Protein AF-A0A660LJ17-F1 (afdb_monomer)

Structure (mmCIF, N/CA/C/O backbone):
data_AF-A0A660LJ17-F1
#
_entry.id   AF-A0A660LJ17-F1
#
loop_
_atom_site.group_PDB
_atom_site.id
_atom_site.type_symbol
_atom_site.label_atom_id
_atom_site.label_alt_id
_atom_site.label_comp_id
_atom_site.label_asym_id
_atom_site.label_entity_id
_atom_site.label_seq_id
_atom_site.pdbx_PDB_ins_code
_atom_site.Cartn_x
_atom_site.Cartn_y
_atom_site.Cartn_z
_atom_site.occupancy
_atom_site.B_iso_or_equiv
_atom_site.auth_seq_id
_atom_site.auth_comp_id
_atom_site.auth_asym_id
_atom_site.auth_atom_id
_atom_site.pdbx_PDB_model_num
ATOM 1 N N . MET A 1 1 ? -1.126 -23.840 60.897 1.00 42.72 1 MET A N 1
ATOM 2 C CA . MET A 1 1 ? -2.313 -24.493 60.308 1.00 42.72 1 MET A CA 1
ATOM 3 C C . MET A 1 1 ? -3.510 -23.580 60.523 1.00 42.72 1 MET A C 1
ATOM 5 O O . MET A 1 1 ? -4.097 -23.614 61.592 1.00 42.72 1 MET A O 1
ATOM 9 N N . LEU A 1 2 ? -3.807 -22.721 59.547 1.00 39.50 2 LEU A N 1
ATOM 10 C CA . LEU A 1 2 ? -5.049 -21.949 59.448 1.00 39.50 2 LEU A CA 1
ATOM 11 C C . LEU A 1 2 ? -5.432 -21.974 57.968 1.00 39.50 2 LEU A C 1
ATOM 13 O O . LEU A 1 2 ? -4.685 -21.479 57.127 1.00 39.50 2 LEU A O 1
ATOM 17 N N . GLY A 1 3 ? -6.516 -22.684 57.675 1.00 40.16 3 GLY A N 1
ATOM 18 C CA . GLY A 1 3 ? -7.117 -22.783 56.354 1.00 40.16 3 GLY A CA 1
ATOM 19 C C . GLY A 1 3 ? -8.290 -21.818 56.181 1.00 40.16 3 GLY A C 1
ATOM 20 O O . GLY A 1 3 ? -8.633 -21.078 57.100 1.00 40.16 3 GLY A O 1
ATOM 21 N N . ALA A 1 4 ? -8.916 -21.956 55.008 1.00 45.03 4 ALA A N 1
ATOM 22 C CA . ALA A 1 4 ? -10.032 -21.198 54.433 1.00 45.03 4 ALA A CA 1
ATOM 23 C C . ALA A 1 4 ? -9.596 -19.838 53.848 1.00 45.03 4 ALA A C 1
ATOM 25 O O . ALA A 1 4 ? -9.177 -18.945 54.566 1.00 45.03 4 ALA A O 1
ATOM 26 N N . GLY A 1 5 ? -9.597 -19.615 52.533 1.00 47.31 5 GLY A N 1
ATOM 27 C CA . GLY A 1 5 ? -10.543 -20.110 51.533 1.00 47.31 5 GLY A CA 1
ATOM 28 C C . GLY A 1 5 ? -11.614 -19.050 51.298 1.00 47.31 5 GLY A C 1
ATOM 29 O O . GLY A 1 5 ? -12.773 -19.268 51.628 1.00 47.31 5 GLY A O 1
ATOM 30 N N . ALA A 1 6 ? -11.205 -17.898 50.762 1.00 49.19 6 ALA A N 1
ATOM 31 C CA . ALA A 1 6 ? -12.105 -16.874 50.251 1.00 49.19 6 ALA A CA 1
ATOM 32 C C . ALA A 1 6 ? -12.092 -16.950 48.720 1.00 49.19 6 ALA A C 1
ATOM 34 O O . ALA A 1 6 ? -11.223 -16.400 48.048 1.00 49.19 6 ALA A O 1
ATOM 35 N N . LEU A 1 7 ? -13.060 -17.692 48.183 1.00 59.28 7 LEU A N 1
ATOM 36 C CA . LEU A 1 7 ? -13.627 -17.397 46.873 1.00 59.28 7 LEU A CA 1
ATOM 37 C C . LEU A 1 7 ? -14.154 -15.958 46.921 1.00 59.28 7 LEU A C 1
ATOM 39 O O . LEU A 1 7 ? -14.835 -15.631 47.891 1.00 59.2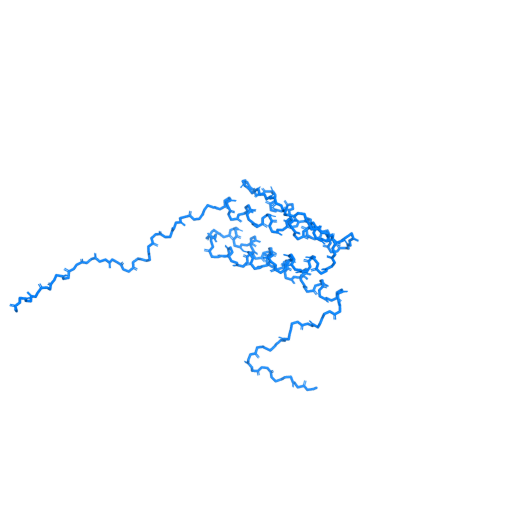8 7 LEU A O 1
ATOM 43 N N . LEU A 1 8 ? -13.841 -15.137 45.912 1.00 46.94 8 LEU A N 1
ATOM 44 C CA . LEU A 1 8 ? -14.776 -14.256 45.193 1.00 46.94 8 LEU A CA 1
ATOM 45 C C . LEU A 1 8 ? -14.023 -13.326 44.212 1.00 46.94 8 LEU A C 1
ATOM 47 O O . LEU A 1 8 ? -13.214 -12.501 44.617 1.00 46.94 8 LEU A O 1
ATOM 51 N N . LEU A 1 9 ? -14.418 -13.436 42.936 1.00 51.31 9 LEU A N 1
ATOM 52 C CA . LEU A 1 9 ? -14.504 -12.359 41.935 1.00 51.31 9 LEU A CA 1
ATOM 53 C C . LEU A 1 9 ? -13.203 -11.770 41.365 1.00 51.31 9 LEU A C 1
ATOM 55 O O . LEU A 1 9 ? -12.813 -10.661 41.709 1.00 51.31 9 LEU A O 1
ATOM 59 N N . VAL A 1 10 ? -12.654 -12.414 40.332 1.00 49.22 10 VAL A N 1
ATOM 60 C CA . VAL A 1 10 ? -12.073 -11.674 39.200 1.00 49.22 10 VAL A CA 1
ATOM 61 C C . VAL A 1 10 ? -12.575 -12.352 37.933 1.00 49.22 10 VAL A C 1
ATOM 63 O O . VAL A 1 10 ? -12.297 -13.528 37.697 1.00 49.22 10 VAL A O 1
ATOM 66 N N . GLY A 1 11 ? -13.420 -11.653 37.178 1.00 44.16 11 GLY A N 1
ATOM 67 C CA . GLY A 1 11 ? -13.935 -12.155 35.913 1.00 44.16 11 GLY A CA 1
ATOM 68 C C . GLY A 1 11 ? -12.791 -12.515 34.969 1.00 44.16 11 GLY A C 1
ATOM 69 O O . GLY A 1 11 ? -11.792 -11.808 34.897 1.00 44.16 11 GLY A O 1
ATOM 70 N N . CYS A 1 12 ? -12.969 -13.593 34.205 1.00 55.03 12 CYS A N 1
ATOM 71 C CA . CYS A 1 12 ? -12.241 -13.825 32.955 1.00 55.03 12 CYS A CA 1
ATOM 72 C C . CYS A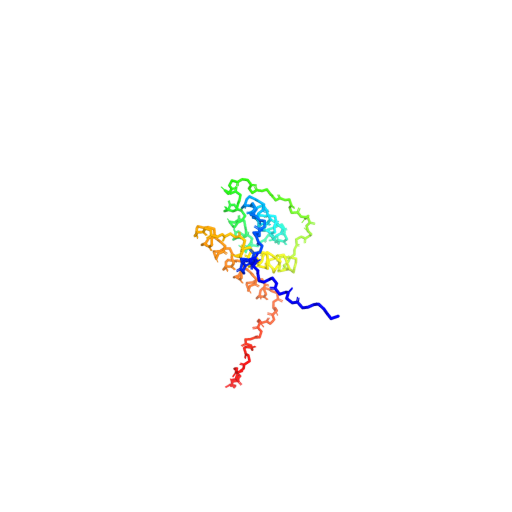 1 12 ? -12.710 -12.827 31.880 1.00 55.03 12 CYS A C 1
ATOM 74 O O . CYS A 1 12 ? -13.153 -13.226 30.808 1.00 55.03 12 CYS A O 1
ATOM 76 N N . GLY A 1 13 ? -12.692 -11.533 32.193 1.00 52.66 13 GLY A N 1
ATOM 77 C CA . GLY A 1 13 ? -12.660 -10.505 31.168 1.00 52.66 13 GLY A CA 1
ATOM 78 C C . GLY A 1 13 ? -11.189 -10.312 30.825 1.00 52.66 13 GLY A C 1
ATOM 79 O O . GLY A 1 13 ? -10.413 -10.101 31.763 1.00 52.66 13 GLY A O 1
ATOM 80 N N . PRO A 1 14 ? -10.761 -10.434 29.554 1.00 54.94 14 PRO A N 1
ATOM 81 C CA . PRO A 1 14 ? -9.453 -9.907 29.191 1.00 54.94 14 PRO A CA 1
ATOM 82 C C . PRO A 1 14 ? -9.375 -8.460 29.705 1.00 54.94 14 PRO A C 1
ATOM 84 O O . PRO A 1 14 ? -10.414 -7.793 29.757 1.00 54.94 14 PRO A O 1
ATOM 87 N N . PRO A 1 15 ? -8.198 -8.002 30.173 1.00 50.62 15 PRO A N 1
ATOM 88 C CA . PRO A 1 15 ? -8.047 -6.606 30.566 1.00 50.62 15 PRO A CA 1
ATOM 89 C C . PRO A 1 15 ? -8.597 -5.746 29.432 1.00 50.62 15 PRO A C 1
ATOM 91 O O . PRO A 1 15 ? -8.356 -6.096 28.277 1.00 50.62 15 PRO A O 1
ATOM 94 N N . ASP A 1 16 ? -9.359 -4.698 29.763 1.00 51.62 16 ASP A N 1
ATOM 95 C CA . ASP A 1 16 ? -9.794 -3.698 28.789 1.00 51.62 16 ASP A CA 1
ATOM 96 C C . ASP A 1 16 ? -8.549 -3.286 27.996 1.00 51.62 16 ASP A C 1
ATOM 98 O O . ASP A 1 16 ? -7.661 -2.602 28.517 1.00 51.62 16 ASP A O 1
ATOM 102 N N . GLU A 1 17 ? -8.414 -3.829 26.783 1.00 55.53 17 GLU A N 1
ATOM 103 C CA . GLU A 1 17 ? -7.312 -3.492 25.901 1.00 55.53 17 GLU A CA 1
ATOM 104 C C . GLU A 1 17 ? -7.435 -1.993 25.638 1.00 55.53 17 GLU A C 1
ATOM 106 O O . GLU A 1 17 ? -8.553 -1.499 25.452 1.00 55.53 17 GLU A O 1
ATOM 111 N N . PRO A 1 18 ? -6.323 -1.240 25.695 1.00 54.31 18 PRO A N 1
ATOM 112 C CA . PRO A 1 18 ? -6.380 0.185 25.434 1.00 54.31 18 PRO A CA 1
ATOM 113 C C . PRO A 1 18 ? -7.040 0.392 24.073 1.00 54.31 18 PRO A C 1
ATOM 115 O O . PRO A 1 18 ? -6.590 -0.171 23.076 1.00 54.31 18 PRO A O 1
ATOM 118 N N . GLU A 1 19 ? -8.128 1.161 24.057 1.00 66.19 19 GLU A N 1
ATOM 119 C CA . GLU A 1 19 ? -8.858 1.492 22.839 1.00 66.19 19 GLU A CA 1
ATOM 120 C C . GLU A 1 19 ? -7.873 2.142 21.860 1.00 66.19 19 GLU A C 1
ATOM 122 O O . GLU A 1 19 ? -7.344 3.228 22.111 1.00 66.19 19 GLU A O 1
ATOM 127 N N . VAL A 1 20 ? -7.541 1.420 20.787 1.00 78.12 20 VAL A N 1
ATOM 128 C CA . VAL A 1 20 ? -6.593 1.894 19.781 1.00 78.12 20 VAL A CA 1
ATOM 129 C C . VAL A 1 20 ? -7.283 2.986 18.972 1.00 78.12 20 VAL A C 1
ATOM 131 O O . VAL A 1 20 ? -8.336 2.767 18.375 1.00 78.12 20 VAL A O 1
ATOM 134 N N . ASP A 1 21 ? -6.687 4.176 18.947 1.00 86.56 21 ASP A N 1
ATOM 135 C CA . ASP A 1 21 ? -7.198 5.293 18.159 1.00 86.56 21 ASP A CA 1
ATOM 136 C C . ASP A 1 21 ? -7.083 4.993 16.657 1.00 86.56 21 ASP A C 1
ATOM 138 O O . ASP A 1 21 ? -5.986 4.840 16.111 1.00 86.56 21 ASP A O 1
ATOM 142 N N . ALA A 1 22 ? -8.226 4.961 15.970 1.00 87.94 22 ALA A N 1
ATOM 143 C CA . ALA A 1 22 ? -8.293 4.678 14.543 1.00 87.94 22 ALA A CA 1
ATOM 144 C C . ALA A 1 22 ? -7.457 5.656 13.701 1.00 87.94 22 ALA A C 1
ATOM 146 O O . ALA A 1 22 ? -6.874 5.246 12.697 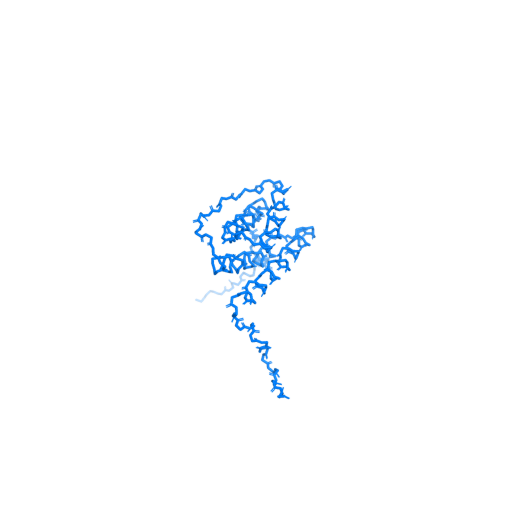1.00 87.94 22 ALA A O 1
ATOM 147 N N . ALA A 1 23 ? -7.350 6.928 14.105 1.00 88.25 23 ALA A N 1
ATOM 148 C CA . ALA A 1 23 ? -6.525 7.898 13.386 1.00 88.25 23 ALA A CA 1
ATOM 149 C C . ALA A 1 23 ? -5.035 7.525 13.445 1.00 88.25 23 ALA A C 1
ATOM 151 O O . ALA A 1 23 ? -4.323 7.663 12.449 1.00 88.25 23 ALA A O 1
ATOM 152 N N . THR A 1 24 ? -4.582 6.977 14.574 1.00 90.62 24 THR A N 1
ATOM 153 C CA . THR A 1 24 ? -3.221 6.456 14.737 1.00 90.62 24 THR A CA 1
ATOM 154 C C . THR A 1 24 ? -2.973 5.247 13.829 1.00 90.62 24 THR A C 1
ATOM 156 O O . THR A 1 24 ? -1.963 5.217 13.121 1.00 90.62 24 THR A O 1
ATOM 159 N N . VAL A 1 25 ? -3.910 4.291 13.768 1.00 93.06 25 VAL A N 1
ATOM 160 C CA . VAL A 1 25 ? -3.790 3.116 12.881 1.00 93.06 25 VAL A CA 1
ATOM 161 C C . VAL A 1 25 ? -3.707 3.547 11.420 1.00 93.06 25 VAL A C 1
ATOM 163 O O . VAL A 1 25 ? -2.807 3.118 10.694 1.00 93.06 25 VAL A O 1
ATOM 166 N N . TRP A 1 26 ? -4.610 4.430 10.983 1.00 94.25 26 TRP A N 1
ATOM 167 C CA . TRP A 1 26 ? -4.637 4.922 9.606 1.00 94.25 26 TRP A CA 1
ATOM 168 C C . TRP A 1 26 ? -3.439 5.801 9.255 1.00 94.25 26 TRP A C 1
ATOM 170 O O . TRP A 1 26 ? -2.948 5.717 8.129 1.00 94.25 26 TRP A O 1
ATOM 180 N N . GLY A 1 27 ? -2.925 6.586 10.204 1.00 93.12 27 GLY A N 1
ATOM 181 C CA . GLY A 1 27 ? -1.673 7.323 10.044 1.00 93.12 27 GLY A CA 1
ATOM 182 C C . GLY A 1 27 ? -0.495 6.393 9.757 1.00 93.12 27 GLY A C 1
ATOM 183 O O . GLY A 1 27 ? 0.265 6.630 8.816 1.00 93.12 27 GLY A O 1
ATOM 184 N N . GLU A 1 28 ? -0.390 5.276 10.481 1.00 94.25 28 GLU A N 1
ATOM 185 C CA . GLU A 1 28 ? 0.642 4.271 10.215 1.00 94.25 28 GLU A CA 1
ATOM 186 C C . GLU A 1 28 ? 0.448 3.592 8.852 1.00 94.25 28 GLU A C 1
ATOM 188 O O . GLU A 1 28 ? 1.412 3.466 8.092 1.00 94.25 28 GLU A O 1
ATOM 193 N N . GLN A 1 29 ? -0.790 3.226 8.489 1.00 95.88 29 GLN A N 1
ATOM 194 C CA . GLN A 1 29 ? -1.076 2.635 7.175 1.00 95.88 29 GLN A CA 1
ATOM 195 C C . GLN A 1 29 ? -0.720 3.594 6.029 1.00 95.88 29 GLN A C 1
ATOM 197 O O . GLN A 1 29 ? -0.164 3.169 5.010 1.00 95.88 29 GLN A O 1
ATOM 202 N N . LEU A 1 30 ? -0.996 4.890 6.197 1.00 95.69 30 LEU A N 1
ATOM 203 C CA . LEU A 1 30 ? -0.603 5.929 5.250 1.00 95.69 30 LEU A CA 1
ATOM 204 C C . LEU A 1 30 ? 0.922 6.038 5.159 1.00 95.69 30 LEU A C 1
ATOM 206 O O . LEU A 1 30 ? 1.471 6.000 4.059 1.00 95.69 30 LEU A O 1
ATOM 210 N N . ARG A 1 31 ? 1.615 6.091 6.301 1.00 95.31 31 ARG A N 1
ATOM 211 C CA . ARG A 1 31 ? 3.077 6.208 6.368 1.00 95.31 31 ARG A CA 1
ATOM 212 C C . ARG A 1 31 ? 3.789 5.071 5.633 1.00 95.31 31 ARG A C 1
ATOM 214 O O . ARG A 1 31 ? 4.717 5.325 4.864 1.00 95.31 31 ARG A O 1
ATOM 221 N N . VAL A 1 32 ? 3.378 3.818 5.851 1.00 95.94 32 VAL A N 1
ATOM 222 C CA . VAL A 1 32 ? 3.995 2.660 5.173 1.00 95.94 32 VAL A CA 1
ATOM 223 C C . VAL A 1 32 ? 3.667 2.621 3.679 1.00 95.94 32 VAL A C 1
ATOM 225 O O . VAL A 1 32 ? 4.528 2.251 2.883 1.00 95.94 32 VAL A O 1
ATOM 228 N N . SER A 1 33 ? 2.471 3.068 3.285 1.00 96.25 33 SER A N 1
ATOM 229 C CA . SER A 1 33 ? 2.059 3.130 1.875 1.00 96.25 33 SER A CA 1
ATOM 230 C C . SER A 1 33 ? 2.788 4.237 1.112 1.00 96.25 33 SER A C 1
ATOM 232 O O . SER A 1 33 ? 3.201 4.035 -0.028 1.00 96.25 33 SER A O 1
ATOM 234 N N . GLN A 1 34 ? 3.017 5.388 1.746 1.00 95.81 34 GLN A N 1
ATOM 235 C CA . GLN A 1 34 ? 3.846 6.461 1.194 1.00 95.81 34 GLN A CA 1
ATOM 236 C C . GLN A 1 34 ? 5.300 6.009 1.031 1.00 95.81 34 GLN A C 1
ATOM 238 O O . GLN A 1 34 ? 5.898 6.255 -0.011 1.00 95.81 34 GLN A O 1
ATOM 243 N N . ALA A 1 35 ? 5.848 5.270 2.003 1.00 95.38 35 ALA A N 1
ATOM 244 C CA . ALA A 1 35 ? 7.194 4.708 1.887 1.00 95.38 35 ALA A CA 1
ATOM 245 C C . ALA A 1 35 ? 7.303 3.708 0.726 1.00 95.38 35 ALA A C 1
ATOM 247 O O . ALA A 1 35 ? 8.309 3.696 0.015 1.00 95.38 35 ALA A O 1
ATOM 248 N N . ALA A 1 36 ? 6.259 2.903 0.496 1.00 95.81 36 ALA A N 1
ATOM 249 C CA . ALA A 1 36 ? 6.178 2.050 -0.684 1.00 95.81 36 ALA A CA 1
ATOM 250 C C . ALA A 1 36 ? 6.156 2.877 -1.973 1.00 95.81 36 ALA A C 1
ATOM 252 O O . ALA A 1 36 ? 6.986 2.644 -2.849 1.00 95.81 36 ALA A O 1
ATOM 253 N N . LEU A 1 37 ? 5.286 3.889 -2.063 1.00 96.06 37 LEU A N 1
ATOM 254 C CA . LEU A 1 37 ? 5.196 4.784 -3.219 1.00 96.06 37 LEU A CA 1
ATOM 255 C C . LEU A 1 37 ? 6.529 5.483 -3.529 1.00 96.06 37 LEU A C 1
ATOM 257 O O . LEU A 1 37 ? 6.934 5.545 -4.689 1.00 96.06 37 LEU A O 1
ATOM 261 N N . GLU A 1 38 ? 7.229 6.007 -2.527 1.00 95.12 38 GLU A N 1
ATOM 262 C CA . GLU A 1 38 ? 8.524 6.674 -2.711 1.00 95.12 38 GLU A CA 1
ATOM 263 C C . GLU A 1 38 ? 9.606 5.728 -3.241 1.00 95.12 38 GLU A C 1
ATOM 265 O O . GLU A 1 38 ? 10.428 6.140 -4.058 1.00 95.12 38 GLU A O 1
ATOM 270 N N . ALA A 1 39 ? 9.568 4.454 -2.851 1.00 96.00 39 ALA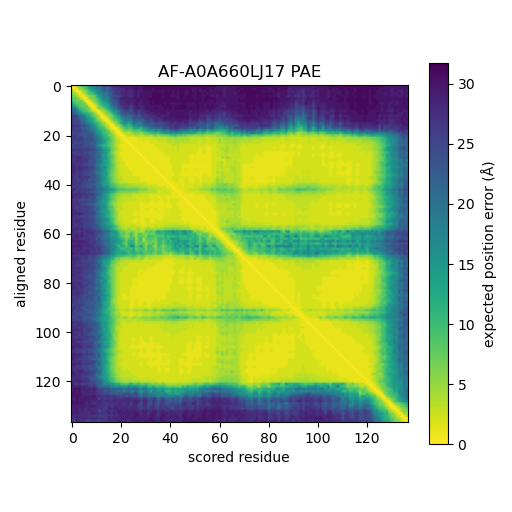 A N 1
ATOM 271 C CA . ALA A 1 39 ? 10.543 3.461 -3.280 1.00 96.00 39 ALA A CA 1
ATOM 272 C C . ALA A 1 39 ? 10.376 3.010 -4.747 1.00 96.00 39 ALA A C 1
ATOM 274 O O . ALA A 1 39 ? 11.326 2.482 -5.326 1.00 96.00 39 ALA A O 1
ATOM 275 N N . TYR A 1 40 ? 9.212 3.232 -5.376 1.00 96.31 40 TYR A N 1
ATOM 276 C CA . TYR A 1 40 ? 8.998 2.865 -6.781 1.00 96.31 40 TYR A CA 1
ATOM 277 C C . TYR A 1 40 ? 9.839 3.708 -7.749 1.00 96.31 40 TYR A C 1
ATOM 279 O O . TYR A 1 40 ? 9.719 4.939 -7.745 1.00 96.31 40 TYR A O 1
ATOM 287 N N . PRO A 1 41 ? 10.575 3.091 -8.693 1.00 94.06 41 PRO A N 1
ATOM 288 C CA . PRO A 1 41 ? 11.056 3.818 -9.861 1.00 94.06 41 PRO A CA 1
ATOM 289 C C . PRO A 1 41 ? 9.869 4.263 -10.746 1.00 94.06 41 PRO A C 1
ATOM 291 O O . PRO A 1 41 ? 8.750 3.766 -10.582 1.00 94.06 41 PRO A O 1
ATOM 294 N N . PRO A 1 42 ? 10.072 5.189 -11.702 1.00 92.56 42 PRO A N 1
ATOM 295 C CA . PRO A 1 42 ? 9.039 5.564 -12.668 1.00 92.56 42 PRO A CA 1
ATOM 296 C C . PRO A 1 42 ? 8.639 4.372 -13.558 1.00 92.56 42 PRO A C 1
ATOM 298 O O . PRO A 1 42 ? 9.276 4.097 -14.572 1.00 92.56 42 PRO A O 1
ATOM 301 N N . ASN A 1 43 ? 7.594 3.642 -13.166 1.00 91.50 43 ASN A N 1
ATOM 302 C CA . ASN A 1 43 ? 7.091 2.460 -13.865 1.00 91.50 43 ASN A CA 1
ATOM 303 C C . ASN A 1 43 ? 5.552 2.392 -13.829 1.00 91.50 43 ASN A C 1
ATOM 305 O O . ASN A 1 43 ? 4.891 3.210 -13.185 1.00 91.50 43 ASN A O 1
ATOM 309 N N . ALA A 1 44 ? 4.973 1.411 -14.528 1.00 91.00 44 ALA A N 1
ATOM 310 C CA . ALA A 1 44 ? 3.519 1.246 -14.610 1.00 91.00 44 ALA A CA 1
ATOM 311 C C . ALA A 1 44 ? 2.872 0.919 -13.245 1.00 91.00 44 ALA A C 1
ATOM 313 O O . ALA A 1 44 ? 1.773 1.397 -12.946 1.00 91.00 44 ALA A O 1
ATOM 314 N N . LEU A 1 45 ? 3.580 0.167 -12.393 1.00 92.25 45 LEU A N 1
ATOM 315 C CA . LEU A 1 45 ? 3.102 -0.293 -11.083 1.00 92.25 45 LEU A CA 1
ATOM 316 C C . LEU A 1 45 ? 2.936 0.855 -10.074 1.00 92.25 45 LEU A C 1
ATOM 318 O O . LEU A 1 45 ? 2.057 0.807 -9.212 1.00 92.25 45 LEU A O 1
ATOM 322 N N . ARG A 1 46 ? 3.720 1.931 -10.224 1.00 95.56 46 ARG A N 1
ATOM 323 C CA . ARG A 1 46 ? 3.686 3.112 -9.351 1.00 95.56 46 ARG A CA 1
ATOM 324 C C . ARG A 1 46 ? 2.299 3.763 -9.268 1.00 95.56 46 ARG A C 1
ATOM 326 O O . ARG A 1 46 ? 1.938 4.291 -8.221 1.00 95.56 46 ARG A O 1
ATOM 333 N N . SER A 1 47 ? 1.509 3.718 -10.342 1.00 95.44 47 SER A N 1
ATOM 334 C CA . SER A 1 47 ? 0.175 4.346 -10.383 1.00 95.44 47 SER A CA 1
ATOM 335 C C . SER A 1 47 ? -0.833 3.692 -9.425 1.00 95.44 47 SER A C 1
ATOM 337 O O . SER A 1 47 ? -1.651 4.378 -8.808 1.00 95.44 47 SER A O 1
ATOM 339 N N . ALA A 1 48 ? -0.738 2.373 -9.238 1.00 94.19 48 ALA A N 1
ATOM 340 C CA . ALA A 1 48 ? -1.564 1.645 -8.282 1.00 94.19 48 ALA A CA 1
ATOM 341 C C . ALA A 1 48 ? -1.172 1.984 -6.833 1.00 94.19 48 ALA A C 1
ATOM 343 O O . ALA A 1 48 ? -2.051 2.169 -5.991 1.00 94.19 48 ALA A O 1
ATOM 344 N N . ALA A 1 49 ? 0.130 2.124 -6.550 1.00 95.44 49 ALA A N 1
ATOM 345 C CA . ALA A 1 49 ? 0.620 2.570 -5.243 1.00 95.44 49 ALA A CA 1
ATOM 346 C C . ALA A 1 49 ? 0.149 3.995 -4.907 1.00 95.44 49 ALA A C 1
ATOM 348 O O . ALA A 1 49 ? -0.353 4.234 -3.811 1.00 95.44 49 ALA A O 1
ATOM 349 N N . ASP A 1 50 ? 0.216 4.915 -5.873 1.00 96.12 50 ASP A N 1
ATOM 350 C CA . ASP A 1 50 ? -0.297 6.285 -5.732 1.00 96.12 50 ASP A CA 1
ATOM 351 C C . ASP A 1 50 ? -1.806 6.309 -5.436 1.00 96.12 50 ASP A C 1
ATOM 353 O O . ASP A 1 50 ? -2.268 7.038 -4.560 1.00 96.12 50 ASP A O 1
ATOM 357 N N . SER A 1 51 ? -2.576 5.446 -6.104 1.00 95.69 51 SER A N 1
ATOM 358 C CA . SER A 1 51 ? -4.019 5.325 -5.867 1.00 95.69 51 SER A CA 1
ATOM 359 C C . SER A 1 51 ? -4.340 4.855 -4.441 1.00 95.69 51 SER A C 1
ATOM 361 O O . SER A 1 51 ? -5.248 5.400 -3.814 1.00 95.69 51 SER A O 1
ATOM 363 N N . ARG A 1 52 ? -3.574 3.894 -3.899 1.00 95.31 52 ARG A N 1
ATOM 364 C CA . ARG A 1 52 ? -3.718 3.436 -2.503 1.00 95.31 52 ARG A CA 1
ATOM 365 C C . ARG A 1 52 ? -3.387 4.543 -1.502 1.00 95.31 52 ARG A C 1
ATOM 367 O O . ARG A 1 52 ? -4.130 4.735 -0.543 1.00 95.31 52 ARG A O 1
ATOM 374 N N . VAL A 1 53 ? -2.314 5.300 -1.741 1.00 95.25 53 VAL A N 1
ATOM 375 C CA . VAL A 1 53 ? -1.939 6.442 -0.890 1.00 95.25 53 VAL A CA 1
ATOM 376 C C . VAL A 1 53 ? -3.049 7.492 -0.876 1.00 95.25 53 VAL A C 1
ATOM 378 O O . VAL A 1 53 ? -3.499 7.865 0.200 1.00 95.25 53 VAL A O 1
ATOM 381 N N . LYS A 1 54 ? -3.580 7.888 -2.037 1.00 94.56 54 LYS A N 1
ATOM 382 C CA . LYS A 1 54 ? -4.693 8.851 -2.121 1.00 94.56 54 LYS A CA 1
ATOM 383 C C . LYS A 1 54 ? -5.955 8.375 -1.407 1.00 94.56 54 LYS A C 1
ATOM 385 O O . LYS A 1 54 ? -6.662 9.173 -0.793 1.00 94.56 54 LYS A O 1
ATOM 390 N N . GLN A 1 55 ? -6.248 7.076 -1.476 1.00 93.31 55 GLN A N 1
ATOM 391 C CA . GLN A 1 55 ? -7.360 6.489 -0.735 1.00 93.31 55 GLN A CA 1
ATOM 392 C C . GLN A 1 55 ? -7.158 6.645 0.781 1.00 93.31 55 GLN A C 1
ATOM 394 O O . GLN A 1 55 ? -8.096 7.021 1.479 1.00 93.31 55 GLN A O 1
ATOM 399 N N . LEU A 1 56 ? -5.939 6.425 1.281 1.00 92.81 56 LEU A N 1
ATOM 400 C CA . LEU A 1 56 ? -5.589 6.597 2.695 1.00 92.81 56 LEU A CA 1
ATOM 401 C C . LEU A 1 56 ? -5.549 8.070 3.133 1.00 92.81 56 LEU A C 1
ATOM 403 O O . LEU A 1 56 ? -6.029 8.384 4.216 1.00 92.81 56 LEU A O 1
ATOM 407 N N . GLU A 1 57 ? -5.054 8.984 2.296 1.00 90.88 57 GLU A N 1
ATOM 408 C CA . GLU A 1 57 ? -5.055 10.435 2.561 1.00 90.88 57 GLU A CA 1
ATOM 409 C C . GLU A 1 57 ? -6.471 11.007 2.709 1.00 90.88 57 GLU A C 1
ATOM 411 O O . GLU A 1 57 ? -6.670 12.019 3.378 1.00 90.88 57 GLU A O 1
ATOM 416 N N . SER A 1 58 ? -7.471 10.355 2.107 1.00 88.69 58 SER A N 1
ATOM 417 C CA . SER A 1 58 ? -8.874 10.753 2.257 1.00 88.69 58 SER A CA 1
ATOM 418 C C . SER A 1 58 ? -9.464 10.434 3.639 1.00 88.69 58 SER A C 1
ATOM 420 O O . SER A 1 58 ? -10.541 10.934 3.973 1.00 88.69 58 SER A O 1
ATOM 422 N N . LEU A 1 59 ? -8.775 9.629 4.457 1.00 85.75 59 LEU A N 1
ATOM 423 C CA . LEU A 1 59 ? -9.209 9.288 5.808 1.00 85.75 59 LEU A CA 1
ATOM 424 C C . LEU A 1 59 ? -8.855 10.411 6.789 1.00 85.75 59 LEU A C 1
ATOM 426 O O . LEU A 1 59 ? -7.702 10.827 6.911 1.00 85.75 59 LEU A O 1
ATOM 430 N N . ALA A 1 60 ? -9.855 10.895 7.528 1.00 67.38 60 ALA A N 1
ATOM 431 C CA . ALA A 1 60 ? -9.671 11.977 8.489 1.00 67.38 60 ALA A CA 1
ATOM 432 C C . ALA A 1 60 ? -8.634 11.609 9.567 1.00 67.38 60 ALA A C 1
ATOM 434 O O . ALA A 1 60 ? -8.742 10.572 10.216 1.00 67.38 60 ALA A O 1
ATOM 435 N N . GLY A 1 61 ? -7.647 12.486 9.775 1.00 67.31 61 GLY A N 1
ATOM 436 C CA . GLY A 1 61 ? -6.611 12.321 10.801 1.00 67.31 61 GLY A CA 1
ATOM 437 C C . GLY A 1 61 ? -5.419 11.449 10.394 1.00 67.31 61 GLY A C 1
ATOM 438 O O . GLY A 1 61 ? -4.431 11.426 11.126 1.00 67.31 61 GLY A O 1
ATOM 439 N N . ALA A 1 62 ? -5.452 10.796 9.227 1.00 67.12 62 ALA A N 1
ATOM 440 C CA . ALA A 1 62 ? -4.300 10.057 8.728 1.00 67.12 62 ALA A CA 1
ATOM 441 C C . ALA A 1 62 ? -3.173 11.036 8.364 1.00 67.12 62 ALA A C 1
ATOM 443 O O . ALA A 1 62 ? -3.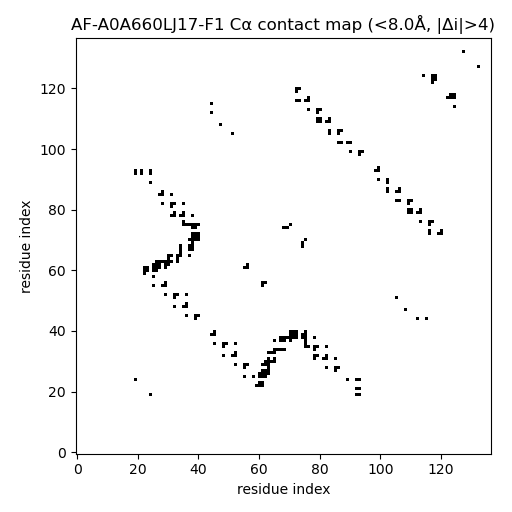305 11.873 7.471 1.00 67.12 62 ALA A O 1
ATOM 444 N N . THR A 1 63 ? -2.047 10.933 9.066 1.00 71.25 63 THR A N 1
ATOM 445 C CA . THR A 1 63 ? -0.815 11.646 8.724 1.00 71.25 63 THR A CA 1
ATOM 446 C C . THR A 1 63 ? 0.326 10.647 8.694 1.00 71.25 63 THR A C 1
ATOM 448 O O . THR A 1 63 ? 0.470 9.821 9.592 1.00 71.25 63 THR A O 1
ATOM 451 N N . GLY A 1 64 ? 1.113 10.700 7.628 1.00 64.56 64 GLY A N 1
ATOM 452 C CA . GLY A 1 64 ? 2.269 9.846 7.436 1.00 64.56 64 GLY A CA 1
ATOM 453 C C . GLY A 1 64 ? 3.438 10.684 6.949 1.00 64.56 64 GLY A C 1
ATOM 454 O O . GLY A 1 64 ? 3.270 11.587 6.131 1.00 64.56 64 GLY A O 1
ATOM 455 N N . THR A 1 65 ? 4.621 10.386 7.477 1.00 70.19 65 THR A N 1
ATOM 456 C CA . THR A 1 65 ? 5.889 10.865 6.927 1.00 70.19 65 THR A CA 1
ATOM 457 C C . THR A 1 65 ? 6.732 9.646 6.608 1.00 70.19 65 THR A C 1
ATOM 459 O O . THR A 1 65 ? 7.216 8.950 7.508 1.00 70.19 65 THR A O 1
ATOM 462 N N . ALA A 1 66 ? 6.873 9.353 5.322 1.00 71.69 66 ALA A N 1
ATOM 463 C CA . ALA A 1 66 ? 7.732 8.279 4.872 1.00 71.69 66 ALA A CA 1
ATOM 464 C C . ALA A 1 66 ? 9.217 8.673 4.988 1.00 71.69 66 ALA A C 1
ATOM 466 O O . ALA A 1 66 ? 9.581 9.830 4.768 1.00 71.69 66 ALA A O 1
ATOM 467 N N . PRO A 1 67 ? 10.099 7.731 5.357 1.00 68.06 67 PRO A N 1
ATOM 468 C CA . PRO A 1 67 ? 11.529 7.919 5.190 1.00 68.06 67 PRO A CA 1
ATOM 469 C C . PRO A 1 67 ? 11.893 7.866 3.702 1.00 68.06 67 PRO A C 1
ATOM 471 O O . PRO A 1 67 ? 11.475 6.952 2.994 1.00 68.06 67 PRO A O 1
ATOM 474 N N . THR A 1 68 ? 12.738 8.795 3.257 1.00 71.62 68 THR A N 1
ATOM 475 C CA . THR A 1 68 ? 13.188 8.854 1.864 1.00 71.62 68 THR A CA 1
ATOM 476 C C . THR A 1 68 ? 14.097 7.667 1.548 1.00 71.62 68 THR A C 1
ATOM 478 O O . THR A 1 68 ? 15.128 7.473 2.197 1.00 71.62 68 THR A O 1
ATOM 481 N N . ALA A 1 69 ? 13.739 6.883 0.535 1.00 73.31 69 ALA A N 1
ATOM 482 C CA . ALA A 1 69 ? 14.565 5.804 0.002 1.00 73.31 69 ALA A CA 1
ATOM 483 C C . ALA A 1 69 ? 15.034 6.138 -1.420 1.00 73.31 69 ALA A C 1
ATOM 485 O O . ALA A 1 69 ? 14.347 6.838 -2.162 1.00 73.31 69 ALA A O 1
ATOM 486 N N . THR A 1 70 ? 16.195 5.617 -1.823 1.00 88.00 70 THR A N 1
ATOM 487 C CA . THR A 1 70 ? 16.593 5.635 -3.237 1.00 88.00 70 THR A CA 1
ATOM 488 C C . THR A 1 70 ? 15.639 4.729 -4.023 1.00 88.00 70 THR A C 1
ATOM 490 O O . THR A 1 70 ? 15.550 3.547 -3.680 1.00 88.00 70 THR A O 1
ATOM 493 N N . PRO A 1 71 ? 14.941 5.226 -5.061 1.00 93.25 71 PRO A N 1
ATOM 494 C CA . PRO A 1 71 ? 13.971 4.412 -5.788 1.00 93.25 71 PRO A CA 1
ATOM 495 C C . PRO A 1 71 ? 14.627 3.244 -6.538 1.00 93.25 71 PRO A C 1
ATOM 497 O O . PRO A 1 71 ? 15.564 3.447 -7.311 1.00 93.25 71 PRO A O 1
ATOM 500 N N . SER A 1 72 ? 14.120 2.027 -6.333 1.00 95.31 72 SER A N 1
ATOM 501 C CA . SER A 1 72 ? 14.520 0.806 -7.049 1.00 95.31 72 SER A CA 1
ATOM 502 C C . SER A 1 72 ? 13.413 -0.251 -6.955 1.00 95.31 72 SER A C 1
ATOM 504 O O . SER A 1 72 ? 12.549 -0.171 -6.079 1.00 95.31 72 SER A O 1
ATOM 506 N N . LEU A 1 73 ? 13.412 -1.250 -7.843 1.00 95.44 73 LEU A N 1
ATOM 507 C CA . LEU A 1 73 ? 12.418 -2.332 -7.787 1.00 95.44 73 LEU A CA 1
ATOM 508 C C . LEU A 1 73 ? 12.540 -3.146 -6.487 1.00 95.44 73 LEU A C 1
ATOM 510 O O . LEU A 1 73 ? 11.533 -3.481 -5.869 1.00 95.44 73 LEU A O 1
ATOM 514 N N . GLU A 1 74 ? 13.761 -3.399 -6.018 1.00 95.38 74 GLU A N 1
ATOM 515 C CA . GLU A 1 74 ? 14.034 -4.098 -4.759 1.00 95.38 74 GLU A CA 1
ATOM 516 C C . GLU A 1 74 ? 13.612 -3.267 -3.543 1.00 95.38 74 GLU A C 1
ATOM 518 O O . GLU A 1 74 ? 13.080 -3.805 -2.568 1.00 95.38 74 GLU A O 1
ATOM 523 N N . ALA A 1 75 ? 13.831 -1.948 -3.583 1.00 95.44 75 ALA A N 1
ATOM 524 C CA . ALA A 1 75 ? 13.368 -1.038 -2.543 1.00 95.44 75 ALA A CA 1
ATOM 525 C C . ALA A 1 75 ? 11.834 -1.041 -2.472 1.00 95.44 75 ALA A C 1
ATOM 527 O O . ALA A 1 75 ? 11.278 -1.188 -1.381 1.00 95.44 75 ALA A O 1
ATOM 528 N N . ALA A 1 76 ? 11.160 -0.964 -3.625 1.00 96.19 76 ALA A N 1
ATOM 529 C CA . ALA A 1 76 ? 9.707 -1.049 -3.724 1.00 96.19 76 ALA A CA 1
ATOM 530 C C . ALA A 1 76 ? 9.184 -2.386 -3.184 1.00 96.19 76 ALA A C 1
ATOM 532 O O . ALA A 1 76 ? 8.283 -2.398 -2.352 1.00 96.19 76 ALA A O 1
ATOM 533 N N . LEU A 1 77 ? 9.800 -3.512 -3.560 1.00 96.12 77 LEU A N 1
ATOM 534 C CA . LEU A 1 77 ? 9.398 -4.839 -3.086 1.00 96.12 77 LEU A CA 1
ATOM 535 C C . LEU A 1 77 ? 9.518 -4.962 -1.564 1.00 96.12 77 LEU A C 1
ATOM 537 O O . LEU A 1 77 ? 8.617 -5.476 -0.898 1.00 96.12 77 LEU A O 1
ATOM 541 N N . ASN A 1 78 ? 10.620 -4.477 -0.992 1.00 95.75 78 ASN A N 1
ATOM 542 C CA . ASN A 1 78 ? 10.814 -4.492 0.455 1.00 95.75 78 ASN A CA 1
ATOM 543 C C . ASN A 1 78 ? 9.820 -3.582 1.184 1.00 95.75 78 ASN A C 1
ATOM 545 O O . ASN A 1 78 ? 9.338 -3.946 2.257 1.00 95.75 78 ASN A O 1
ATOM 549 N N . ALA A 1 79 ? 9.501 -2.421 0.615 1.00 96.31 79 ALA A N 1
ATOM 550 C CA . ALA A 1 79 ? 8.533 -1.500 1.191 1.00 96.31 79 ALA A CA 1
ATOM 551 C C . ALA A 1 79 ? 7.096 -2.046 1.106 1.00 96.31 79 ALA A C 1
ATOM 553 O O . ALA A 1 79 ? 6.396 -2.029 2.115 1.00 96.31 79 ALA A O 1
ATOM 554 N N . GLU A 1 80 ? 6.690 -2.637 -0.021 1.00 97.62 80 GLU A N 1
ATOM 555 C CA . GLU A 1 80 ? 5.377 -3.283 -0.181 1.00 97.62 80 GLU A CA 1
ATOM 556 C C . GLU A 1 80 ? 5.219 -4.494 0.754 1.00 97.62 80 GLU A C 1
ATOM 558 O O . GLU A 1 80 ? 4.171 -4.679 1.368 1.00 97.62 80 GLU A O 1
ATOM 563 N N . ARG A 1 81 ? 6.280 -5.288 0.969 1.00 97.56 81 ARG A N 1
ATOM 564 C CA . ARG A 1 81 ? 6.270 -6.373 1.973 1.00 97.56 81 ARG A CA 1
ATOM 565 C C . ARG A 1 81 ? 6.033 -5.842 3.392 1.00 97.56 81 ARG A C 1
ATOM 567 O O . ARG A 1 81 ? 5.298 -6.465 4.155 1.00 97.56 81 ARG A O 1
ATOM 574 N N . ARG A 1 82 ? 6.635 -4.702 3.750 1.00 97.00 82 ARG A N 1
ATOM 575 C CA . ARG A 1 82 ? 6.422 -4.052 5.057 1.00 97.00 82 ARG A CA 1
ATOM 576 C C . ARG A 1 82 ? 5.017 -3.465 5.174 1.00 97.00 82 ARG A C 1
ATOM 578 O O . ARG A 1 82 ? 4.383 -3.653 6.206 1.00 97.00 82 ARG A O 1
ATOM 585 N N . ALA A 1 83 ? 4.524 -2.808 4.124 1.00 96.94 83 ALA A N 1
ATOM 586 C CA . ALA A 1 83 ? 3.159 -2.293 4.080 1.00 96.94 83 ALA A CA 1
ATOM 587 C C . ALA A 1 83 ? 2.137 -3.428 4.240 1.00 96.94 83 ALA A C 1
ATOM 589 O O . ALA A 1 83 ? 1.229 -3.322 5.056 1.00 96.94 83 ALA A O 1
ATOM 590 N N . LEU A 1 84 ? 2.344 -4.565 3.566 1.00 98.12 84 LEU A N 1
ATOM 591 C CA . LEU A 1 84 ? 1.480 -5.739 3.697 1.00 98.12 84 LEU A CA 1
ATOM 592 C C . LEU A 1 84 ? 1.434 -6.264 5.137 1.00 98.12 84 LEU A C 1
ATOM 594 O O . LEU A 1 84 ? 0.355 -6.541 5.654 1.00 98.12 84 LEU A O 1
ATOM 598 N N . GLN A 1 85 ? 2.592 -6.380 5.792 1.00 97.44 85 GLN A N 1
ATOM 599 C CA . GLN A 1 85 ? 2.671 -6.799 7.195 1.00 97.44 85 GLN A CA 1
ATOM 600 C C . GLN A 1 85 ? 1.923 -5.832 8.120 1.00 97.44 85 GLN A C 1
ATOM 602 O O . GLN A 1 85 ? 1.184 -6.284 8.992 1.00 97.44 85 GLN A O 1
ATOM 607 N N . ALA A 1 86 ? 2.067 -4.522 7.903 1.00 96.00 86 ALA A N 1
ATOM 608 C CA . ALA A 1 86 ? 1.369 -3.500 8.677 1.00 96.00 86 ALA A CA 1
ATOM 609 C C . ALA A 1 86 ? -0.155 -3.548 8.467 1.00 96.00 86 ALA A C 1
ATOM 611 O O . ALA A 1 86 ? -0.902 -3.539 9.444 1.00 96.00 86 ALA A O 1
ATOM 612 N N . HIS A 1 87 ? -0.622 -3.689 7.221 1.00 96.56 87 HIS A N 1
ATOM 613 C CA . HIS A 1 87 ? -2.052 -3.802 6.924 1.00 96.56 87 HIS A CA 1
ATOM 614 C C . HIS A 1 87 ? -2.670 -5.049 7.565 1.00 96.56 87 HIS A C 1
ATOM 616 O O . HIS A 1 87 ? -3.775 -4.987 8.096 1.00 96.56 87 HIS A O 1
ATOM 622 N N . VAL A 1 88 ? -1.957 -6.181 7.540 1.00 96.12 88 VAL A N 1
ATOM 623 C CA . VAL A 1 88 ? -2.411 -7.422 8.183 1.00 96.12 88 VAL A CA 1
ATOM 624 C C . VAL A 1 88 ? -2.458 -7.274 9.705 1.00 96.12 88 VAL A C 1
ATOM 626 O O . VAL A 1 88 ? -3.427 -7.722 10.315 1.00 96.12 88 VAL A O 1
ATOM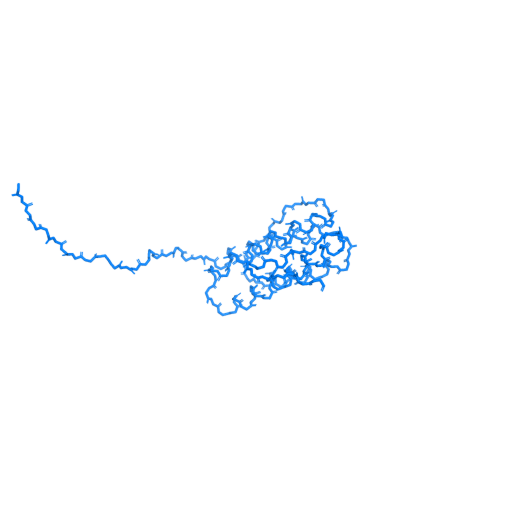 629 N N . ALA A 1 89 ? -1.462 -6.628 10.318 1.00 93.62 89 ALA A N 1
ATOM 630 C CA . ALA A 1 89 ? -1.460 -6.365 11.758 1.00 93.62 89 ALA A CA 1
ATOM 631 C C . ALA A 1 89 ? -2.658 -5.494 12.184 1.00 93.62 89 ALA A C 1
ATOM 633 O O . ALA A 1 89 ? -3.322 -5.802 13.172 1.00 93.62 89 ALA A O 1
ATOM 634 N N . ALA A 1 90 ? -3.011 -4.491 11.374 1.00 93.88 90 ALA A N 1
ATOM 635 C CA . ALA A 1 90 ? -4.118 -3.575 11.644 1.00 93.88 90 ALA A CA 1
ATOM 636 C C . ALA A 1 90 ? -5.518 -4.226 11.608 1.00 93.88 90 ALA A C 1
ATOM 638 O O . ALA A 1 90 ? -6.473 -3.644 12.123 1.00 93.88 90 ALA A O 1
ATOM 639 N N . VAL A 1 91 ? -5.677 -5.434 11.042 1.00 91.12 91 VAL A N 1
ATOM 640 C CA . VAL A 1 91 ? -6.981 -6.135 10.991 1.00 91.12 91 VAL A CA 1
ATOM 641 C C . VAL A 1 91 ? -7.543 -6.402 12.391 1.00 91.12 91 VAL A C 1
ATOM 643 O O . VAL A 1 91 ? -8.762 -6.420 12.561 1.00 91.12 91 VAL A O 1
ATOM 646 N N . GLY A 1 92 ? -6.671 -6.606 13.384 1.00 85.31 92 GLY A N 1
ATOM 647 C CA . GLY A 1 92 ? -7.069 -6.810 14.780 1.00 85.31 92 GLY A CA 1
ATOM 648 C C . GLY A 1 92 ? -7.355 -5.519 15.551 1.00 85.31 92 GLY A C 1
ATOM 649 O O . GLY A 1 92 ? -7.980 -5.583 16.602 1.00 85.31 92 GLY A O 1
ATOM 650 N N . GLU A 1 93 ? -6.925 -4.366 15.034 1.00 90.31 93 GLU A N 1
ATOM 651 C CA . GLU A 1 93 ? -6.984 -3.080 15.742 1.00 90.31 93 GLU A CA 1
ATOM 652 C C . GLU A 1 93 ? -8.265 -2.296 15.422 1.00 90.31 93 GLU A C 1
ATOM 654 O O . GLU A 1 93 ? -8.771 -1.557 16.264 1.00 90.31 93 GLU A O 1
ATOM 659 N N . LEU A 1 94 ? -8.830 -2.482 14.223 1.00 88.88 94 LEU A N 1
ATOM 660 C CA . LEU A 1 94 ? -10.033 -1.779 13.769 1.00 88.88 94 LEU A CA 1
ATOM 661 C C . LEU A 1 94 ? -11.238 -2.724 13.697 1.00 88.88 94 LEU A C 1
ATOM 663 O O . LEU A 1 94 ? -11.298 -3.644 12.879 1.00 88.88 94 LEU A O 1
ATOM 667 N N . SER A 1 95 ? -12.234 -2.483 14.550 1.00 83.75 95 SER A N 1
ATOM 668 C CA . SER A 1 95 ? -13.379 -3.388 14.723 1.00 83.75 95 SER A CA 1
ATOM 669 C C . SER A 1 95 ? -14.570 -3.078 13.809 1.00 83.75 95 SER A C 1
ATOM 671 O O . SER A 1 95 ? -15.398 -3.963 13.541 1.00 83.75 95 SER A O 1
ATOM 673 N N . ASP A 1 96 ? -14.679 -1.858 13.283 1.00 90.06 96 ASP A N 1
ATOM 674 C CA . ASP A 1 96 ? -15.800 -1.485 12.429 1.00 90.06 96 ASP A CA 1
ATOM 675 C C . ASP A 1 96 ? -15.720 -2.161 11.048 1.00 90.06 96 ASP A C 1
ATOM 677 O O . ASP A 1 96 ? -14.675 -2.614 10.572 1.00 90.06 96 ASP A O 1
ATOM 681 N N . ARG A 1 97 ? -16.883 -2.319 10.412 1.00 92.06 97 ARG A N 1
ATOM 682 C CA . ARG A 1 97 ? -16.993 -3.041 9.141 1.00 92.06 97 ARG A CA 1
ATOM 683 C C . ARG A 1 97 ? -16.284 -2.308 8.000 1.00 92.06 97 ARG A C 1
ATOM 685 O O . ARG A 1 97 ? -15.646 -2.968 7.185 1.00 92.06 97 ARG A O 1
ATOM 692 N N . ALA A 1 98 ? -16.410 -0.985 7.942 1.00 91.06 98 ALA A N 1
ATOM 693 C CA . ALA A 1 98 ? -15.869 -0.191 6.846 1.00 91.06 98 ALA A CA 1
ATOM 694 C C . ALA A 1 98 ? -14.336 -0.232 6.855 1.00 91.06 98 ALA A C 1
ATOM 696 O O . ALA A 1 98 ? -13.719 -0.458 5.815 1.00 91.06 98 ALA A O 1
ATOM 697 N N . SER A 1 99 ? -13.724 -0.130 8.036 1.00 92.00 99 SER A N 1
ATOM 698 C CA . SER A 1 99 ? -12.279 -0.271 8.205 1.00 92.00 99 SER A CA 1
ATOM 699 C C . SER A 1 99 ? -11.773 -1.646 7.785 1.00 92.00 99 SER A C 1
ATOM 701 O O . SER A 1 99 ? -10.763 -1.742 7.093 1.00 92.00 99 SER A O 1
ATOM 703 N N . ARG A 1 100 ? -12.493 -2.722 8.128 1.00 92.94 100 ARG A N 1
ATOM 704 C CA . ARG A 1 100 ? -12.123 -4.084 7.708 1.00 92.94 100 ARG A CA 1
ATOM 705 C C . ARG A 1 100 ? -12.222 -4.289 6.198 1.00 92.94 100 ARG A C 1
ATOM 707 O O . ARG A 1 100 ? -11.353 -4.936 5.620 1.00 92.94 100 ARG A O 1
ATOM 714 N N . GLU A 1 101 ? -13.244 -3.732 5.551 1.00 94.69 101 GLU A N 1
ATOM 715 C CA . GLU A 1 101 ? -13.379 -3.760 4.086 1.00 94.69 101 GLU A CA 1
ATOM 716 C C . GLU A 1 101 ? -12.252 -2.968 3.401 1.00 94.69 101 GLU A C 1
ATOM 718 O O . GLU A 1 101 ? -11.674 -3.426 2.408 1.00 94.69 101 GLU A O 1
ATOM 723 N N . LEU A 1 102 ? -11.882 -1.815 3.963 1.00 94.75 102 LEU A N 1
ATOM 724 C CA . LEU A 1 102 ? -10.769 -1.015 3.463 1.00 94.75 102 LEU A CA 1
ATOM 725 C C . LEU A 1 102 ? -9.422 -1.727 3.646 1.00 94.75 102 LEU A C 1
ATOM 727 O O . LEU A 1 102 ? -8.659 -1.830 2.688 1.00 94.75 102 LEU A O 1
ATOM 731 N N . LEU A 1 103 ? -9.150 -2.289 4.828 1.00 96.00 103 LEU A N 1
ATOM 732 C CA . LEU A 1 103 ? -7.945 -3.088 5.074 1.00 96.00 103 LEU A CA 1
ATOM 733 C C . LEU A 1 103 ? -7.867 -4.294 4.139 1.00 96.00 103 LEU A C 1
ATOM 735 O O . LEU A 1 103 ? -6.806 -4.551 3.581 1.00 96.00 103 LEU A O 1
ATOM 739 N N . ALA A 1 104 ? -8.976 -5.000 3.898 1.00 96.44 104 ALA A N 1
ATOM 740 C CA . ALA A 1 104 ? -9.001 -6.107 2.942 1.00 96.44 104 ALA A CA 1
ATOM 741 C C . ALA A 1 104 ? -8.619 -5.651 1.523 1.00 96.44 104 ALA A C 1
ATOM 743 O O . ALA A 1 104 ? -7.855 -6.334 0.839 1.00 96.44 104 ALA A O 1
ATOM 744 N N . THR A 1 105 ? -9.098 -4.477 1.102 1.00 97.38 105 THR A N 1
ATOM 745 C CA . THR A 1 105 ? -8.752 -3.876 -0.195 1.00 97.38 105 THR A CA 1
ATOM 746 C C . THR A 1 105 ? -7.264 -3.524 -0.271 1.00 97.38 105 THR A C 1
ATOM 748 O O . THR A 1 105 ? -6.604 -3.850 -1.259 1.00 97.38 105 THR A O 1
ATOM 751 N N . LEU A 1 106 ? -6.715 -2.910 0.782 1.00 97.38 106 LEU A N 1
ATOM 752 C CA . LEU A 1 106 ? -5.292 -2.571 0.870 1.00 97.38 106 LEU A CA 1
ATOM 753 C C . LEU A 1 106 ? -4.418 -3.828 0.855 1.00 97.38 106 LEU A C 1
ATOM 755 O O . LEU A 1 106 ? -3.484 -3.909 0.066 1.00 97.38 106 LEU A O 1
ATOM 759 N N . ILE A 1 107 ? -4.755 -4.843 1.65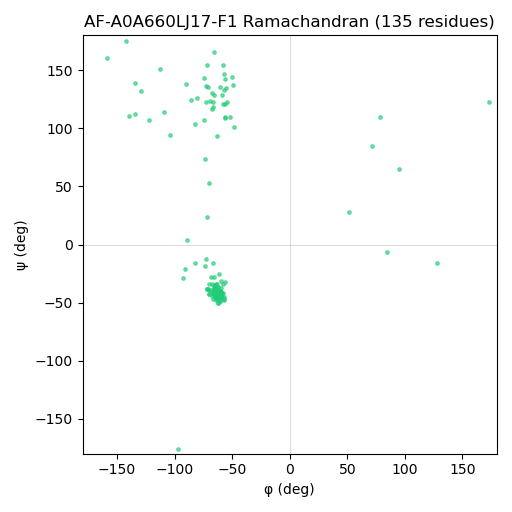5 1.00 98.06 107 ILE A N 1
ATOM 760 C CA . ILE A 1 107 ? -4.044 -6.128 1.699 1.00 98.06 107 ILE A CA 1
ATOM 761 C C . ILE A 1 107 ? -4.017 -6.775 0.313 1.00 98.06 107 ILE A C 1
ATOM 763 O O . ILE A 1 107 ? -2.950 -7.188 -0.139 1.00 98.06 107 ILE A O 1
ATOM 767 N N . ALA A 1 108 ? -5.160 -6.841 -0.376 1.00 97.94 108 ALA A N 1
ATOM 768 C CA . ALA A 1 108 ? -5.245 -7.439 -1.704 1.00 97.94 108 ALA A CA 1
ATOM 769 C C . ALA A 1 108 ? -4.384 -6.683 -2.730 1.00 97.94 108 ALA A C 1
ATOM 771 O O . ALA A 1 108 ? -3.551 -7.296 -3.397 1.00 97.94 108 ALA A O 1
ATOM 772 N N . GLY A 1 109 ? -4.524 -5.355 -2.811 1.00 97.69 109 GLY A N 1
ATOM 773 C CA . GLY A 1 109 ? -3.763 -4.538 -3.762 1.00 97.69 109 GLY A CA 1
ATOM 774 C C . GLY A 1 109 ? -2.255 -4.526 -3.486 1.00 97.69 109 GLY A C 1
ATOM 775 O O . GLY A 1 109 ? -1.449 -4.547 -4.415 1.00 97.69 109 GLY A O 1
ATOM 776 N N . THR A 1 110 ? -1.853 -4.541 -2.216 1.00 97.88 110 THR A N 1
ATOM 777 C CA . THR A 1 110 ? -0.444 -4.622 -1.809 1.00 97.88 110 THR A CA 1
ATOM 778 C C . THR A 1 110 ? 0.134 -6.018 -2.082 1.00 97.88 110 THR A C 1
ATOM 780 O O . THR A 1 110 ? 1.262 -6.135 -2.558 1.00 97.88 110 THR A O 1
ATOM 783 N N . ALA A 1 111 ? -0.629 -7.097 -1.868 1.00 97.75 111 ALA A N 1
ATOM 784 C CA . ALA A 1 111 ? -0.199 -8.457 -2.211 1.00 97.75 111 ALA A CA 1
ATOM 785 C C . ALA A 1 111 ? -0.043 -8.664 -3.730 1.00 97.75 111 ALA A C 1
ATOM 787 O O . ALA A 1 111 ? 0.907 -9.318 -4.178 1.00 97.75 111 ALA A O 1
ATOM 788 N N . GLU A 1 112 ? -0.935 -8.073 -4.528 1.00 97.06 112 GLU A N 1
ATOM 789 C CA . GLU A 1 112 ? -0.811 -8.027 -5.986 1.00 97.06 112 GLU A CA 1
ATOM 790 C C . GLU A 1 112 ? 0.468 -7.287 -6.403 1.00 97.06 112 GLU A C 1
ATOM 792 O O . GLU A 1 112 ? 1.253 -7.814 -7.192 1.00 97.06 112 GLU A O 1
ATOM 797 N N . ALA A 1 113 ? 0.746 -6.126 -5.801 1.00 96.62 113 ALA A N 1
ATOM 798 C CA . ALA A 1 113 ? 1.965 -5.362 -6.057 1.00 96.62 113 ALA A CA 1
ATOM 799 C C . ALA A 1 113 ? 3.244 -6.144 -5.704 1.00 96.62 113 ALA A C 1
ATOM 801 O O . ALA A 1 113 ? 4.182 -6.177 -6.500 1.00 96.62 113 ALA A O 1
ATOM 802 N N . VAL A 1 114 ? 3.273 -6.836 -4.556 1.00 97.06 114 VAL A N 1
ATOM 803 C CA . VAL A 1 114 ? 4.387 -7.728 -4.179 1.00 97.06 114 VAL A CA 1
ATOM 804 C C . VAL A 1 114 ? 4.593 -8.821 -5.228 1.00 97.06 114 VAL A C 1
ATOM 806 O O . VAL A 1 114 ? 5.733 -9.131 -5.573 1.00 97.06 114 VAL A O 1
ATOM 809 N N . SER A 1 115 ? 3.513 -9.408 -5.743 1.00 95.12 115 SER A N 1
ATOM 810 C CA . SER A 1 115 ? 3.589 -10.464 -6.757 1.00 95.12 115 SER A CA 1
ATOM 811 C C . SER A 1 115 ? 4.113 -9.929 -8.093 1.00 95.12 115 SER A C 1
ATOM 813 O O . SER A 1 115 ? 5.009 -10.532 -8.680 1.00 95.12 115 SER A O 1
ATOM 815 N N . ALA A 1 116 ? 3.621 -8.767 -8.532 1.00 94.94 116 ALA A N 1
ATOM 816 C CA . ALA A 1 116 ? 4.073 -8.104 -9.752 1.00 94.94 116 ALA A CA 1
ATOM 817 C C . ALA A 1 116 ? 5.554 -7.701 -9.675 1.00 94.94 116 ALA A C 1
ATOM 819 O O . ALA A 1 116 ? 6.319 -7.994 -10.587 1.00 94.94 116 ALA A O 1
ATOM 820 N N . LEU A 1 117 ? 5.992 -7.103 -8.564 1.00 95.31 117 LEU A N 1
ATOM 821 C CA . LEU A 1 117 ? 7.392 -6.710 -8.370 1.00 95.31 117 LEU A CA 1
ATOM 822 C C . LEU A 1 117 ? 8.351 -7.904 -8.370 1.00 95.31 117 LEU A C 1
ATOM 824 O O . LEU A 1 117 ? 9.455 -7.794 -8.890 1.00 95.31 117 LEU A O 1
ATOM 828 N N . ARG A 1 118 ? 7.941 -9.050 -7.814 1.00 94.62 118 ARG A N 1
ATOM 829 C CA . ARG A 1 118 ? 8.739 -10.284 -7.893 1.00 94.62 118 ARG A CA 1
ATOM 830 C C . ARG A 1 118 ? 8.871 -10.787 -9.322 1.00 94.62 118 ARG A C 1
ATOM 832 O O . ARG A 1 118 ? 9.955 -11.217 -9.690 1.00 94.62 118 ARG A O 1
ATOM 839 N N . ALA A 1 119 ? 7.789 -10.725 -10.099 1.00 92.88 119 ALA A N 1
ATOM 840 C CA . ALA A 1 119 ? 7.816 -11.109 -11.505 1.00 92.88 119 ALA A CA 1
ATOM 841 C C . ALA A 1 119 ? 8.762 -10.206 -12.314 1.00 92.88 119 ALA A C 1
ATOM 843 O O . ALA A 1 119 ? 9.553 -10.717 -13.093 1.00 92.88 119 ALA A O 1
ATOM 844 N N . GLU A 1 120 ? 8.743 -8.891 -12.074 1.00 93.38 120 GLU A N 1
ATOM 845 C CA . GLU A 1 120 ? 9.665 -7.933 -12.713 1.00 93.38 120 GLU A CA 1
ATOM 846 C C . GLU A 1 120 ? 11.138 -8.141 -12.310 1.00 93.38 120 GLU A C 1
ATOM 848 O O . GLU A 1 120 ? 12.042 -7.815 -13.073 1.00 93.38 120 GLU A O 1
ATOM 853 N N . LEU A 1 121 ? 11.392 -8.672 -11.110 1.00 93.94 121 LEU A N 1
ATOM 854 C CA . LEU A 1 121 ? 12.736 -8.975 -10.602 1.00 93.94 121 LEU A CA 1
ATOM 855 C C . LEU A 1 121 ? 13.226 -10.391 -10.952 1.00 93.94 121 LEU A C 1
ATOM 857 O O . LEU A 1 121 ? 14.289 -10.789 -10.475 1.00 93.94 121 LEU A O 1
ATOM 861 N N . ASP A 1 122 ? 12.454 -11.167 -11.721 1.00 90.69 122 ASP A N 1
ATOM 862 C CA . ASP A 1 122 ? 12.700 -12.594 -11.969 1.00 90.69 122 ASP A CA 1
ATOM 863 C C . ASP A 1 122 ? 12.899 -13.411 -10.665 1.00 90.69 122 ASP A C 1
ATOM 865 O O . ASP A 1 122 ? 13.575 -14.446 -10.638 1.00 90.69 122 ASP A O 1
ATOM 869 N N . GLU A 1 123 ? 12.302 -12.972 -9.546 1.00 83.12 123 GLU A N 1
ATOM 870 C CA . GLU A 1 123 ? 12.322 -13.733 -8.296 1.00 83.12 123 GLU A CA 1
ATOM 871 C C . GLU A 1 123 ? 11.384 -14.946 -8.420 1.00 83.12 123 GLU A C 1
ATOM 873 O O . GLU A 1 123 ? 10.239 -14.803 -8.864 1.00 83.12 123 GLU A O 1
ATOM 878 N N . PRO A 1 124 ? 11.796 -16.146 -7.962 1.00 71.38 124 PRO A N 1
ATOM 879 C CA . PRO A 1 124 ? 10.929 -17.317 -7.997 1.00 71.38 124 PRO A CA 1
ATOM 880 C C . PRO A 1 124 ? 9.624 -17.038 -7.234 1.00 71.38 124 PRO A C 1
ATOM 882 O O . PRO A 1 124 ? 9.649 -16.309 -6.233 1.00 71.38 124 PRO A O 1
ATOM 885 N N . PRO A 1 125 ? 8.480 -17.611 -7.651 1.00 64.50 125 PRO A N 1
ATOM 886 C CA . PRO A 1 125 ? 7.228 -17.462 -6.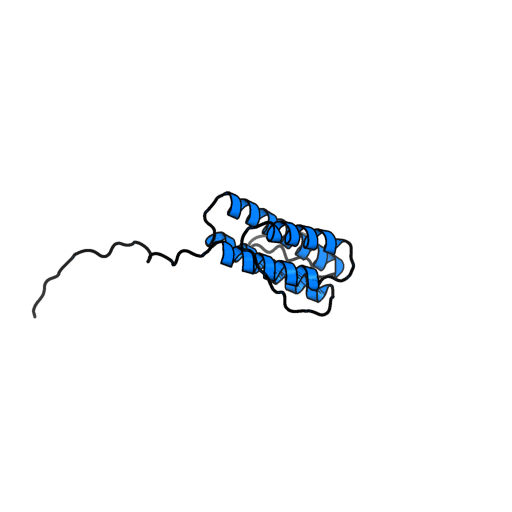917 1.00 64.50 125 PRO A CA 1
ATOM 887 C C . PRO A 1 125 ? 7.387 -17.974 -5.479 1.00 64.50 125 PRO A C 1
ATOM 889 O O . PRO A 1 125 ? 8.243 -18.818 -5.196 1.00 64.50 125 PRO A O 1
ATOM 892 N N . ILE A 1 126 ? 6.577 -17.455 -4.547 1.00 65.44 126 ILE A N 1
ATOM 893 C CA . ILE A 1 126 ? 6.508 -18.041 -3.200 1.00 65.44 126 ILE A CA 1
ATOM 894 C C . ILE A 1 126 ? 6.132 -19.505 -3.389 1.00 65.44 126 ILE A C 1
ATOM 896 O O . ILE A 1 126 ? 5.115 -19.804 -4.005 1.00 65.44 126 ILE A O 1
ATOM 900 N N . VAL A 1 127 ? 6.995 -20.404 -2.919 1.00 59.53 127 VAL A N 1
ATOM 901 C CA . VAL A 1 127 ? 6.767 -21.840 -3.040 1.00 59.53 127 VAL A CA 1
ATOM 902 C C . VAL A 1 127 ? 5.441 -22.153 -2.356 1.00 59.53 127 VAL A C 1
ATOM 904 O O . VAL A 1 127 ? 5.289 -21.896 -1.162 1.00 59.53 127 VAL A O 1
ATOM 907 N N . ASP A 1 128 ? 4.502 -22.718 -3.111 1.00 50.81 128 ASP A N 1
ATOM 908 C CA . ASP A 1 128 ? 3.121 -23.015 -2.700 1.00 50.81 128 ASP A CA 1
ATOM 909 C C . ASP A 1 128 ? 3.026 -24.187 -1.702 1.00 50.81 128 ASP A C 1
ATOM 911 O O . ASP A 1 128 ? 2.019 -24.887 -1.585 1.00 50.81 128 ASP A O 1
ATOM 915 N N . SER A 1 129 ? 4.114 -24.457 -0.979 1.00 52.16 129 SER A N 1
ATOM 916 C CA . SER A 1 129 ? 4.221 -25.544 -0.018 1.00 52.16 129 SER A CA 1
ATOM 917 C C . SER A 1 129 ? 3.438 -25.222 1.253 1.00 52.16 129 SER A C 1
ATOM 919 O O . SER A 1 129 ? 3.994 -24.990 2.324 1.00 52.16 129 SER A O 1
ATOM 921 N N . PHE A 1 130 ? 2.115 -25.304 1.142 1.00 53.66 130 PHE A N 1
ATOM 922 C CA . PHE A 1 130 ? 1.301 -25.815 2.229 1.00 53.66 130 PHE A CA 1
ATOM 923 C C . PHE A 1 130 ? 1.815 -27.218 2.596 1.00 53.66 130 PHE A C 1
ATOM 925 O O . PHE A 1 130 ? 2.048 -28.037 1.695 1.00 53.66 130 PHE A O 1
ATOM 932 N N . PRO A 1 131 ? 1.986 -27.539 3.892 1.00 51.75 131 PRO A N 1
ATOM 933 C CA . PRO A 1 131 ? 2.343 -28.889 4.304 1.00 51.75 131 PRO A CA 1
ATOM 934 C C . PRO A 1 131 ? 1.296 -29.878 3.766 1.00 51.75 131 PRO A C 1
ATOM 936 O O . PRO A 1 131 ? 0.156 -29.889 4.220 1.00 51.75 131 PRO A O 1
ATOM 939 N N . GLY A 1 132 ? 1.670 -30.687 2.768 1.00 56.50 132 GLY A N 1
ATOM 940 C CA . GLY A 1 132 ? 0.804 -31.719 2.185 1.00 56.50 132 GLY A CA 1
ATOM 941 C C . GLY A 1 132 ? 0.644 -31.693 0.662 1.00 56.50 132 GLY A C 1
ATOM 942 O O . GLY A 1 132 ? 0.231 -32.711 0.100 1.00 56.50 132 GLY A O 1
ATOM 943 N N . GLN A 1 133 ? 1.006 -30.611 -0.037 1.00 54.00 133 GLN A N 1
ATOM 944 C CA . GLN A 1 133 ? 0.952 -30.612 -1.504 1.00 54.00 133 GLN A CA 1
ATOM 945 C C . GLN A 1 133 ? 2.204 -31.264 -2.101 1.00 54.00 133 GLN A C 1
ATOM 947 O O . GLN A 1 133 ? 3.294 -30.701 -2.132 1.00 54.00 133 GLN A O 1
ATOM 952 N N . ARG A 1 134 ? 2.048 -32.509 -2.564 1.00 50.56 134 ARG A N 1
ATOM 953 C CA . ARG A 1 134 ? 3.043 -33.170 -3.413 1.00 50.56 134 ARG A CA 1
ATOM 954 C C . ARG A 1 134 ? 2.952 -32.560 -4.807 1.00 50.56 134 ARG A C 1
ATOM 956 O O . ARG A 1 134 ? 2.013 -32.882 -5.532 1.00 50.56 134 ARG A O 1
ATOM 963 N N . ASN A 1 135 ? 3.942 -31.748 -5.176 1.00 51.84 135 ASN A N 1
ATOM 964 C CA . ASN A 1 135 ? 4.208 -31.401 -6.570 1.00 51.84 135 ASN A CA 1
ATOM 965 C C . ASN A 1 135 ? 4.306 -32.705 -7.368 1.00 51.84 135 ASN A C 1
ATOM 967 O O . ASN A 1 135 ? 5.230 -33.496 -7.162 1.00 51.84 135 ASN A O 1
ATOM 971 N N . ARG A 1 136 ? 3.312 -32.974 -8.215 1.00 44.38 136 ARG A N 1
ATOM 972 C CA . ARG A 1 136 ? 3.445 -33.998 -9.247 1.00 44.38 136 ARG A CA 1
ATOM 973 C C . ARG A 1 136 ? 4.011 -33.333 -10.503 1.00 44.38 136 ARG A C 1
ATOM 975 O O . ARG A 1 136 ? 3.604 -32.207 -10.781 1.00 44.38 136 ARG A O 1
ATOM 982 N N . PRO A 1 137 ? 4.961 -34.001 -11.176 1.00 55.91 137 PRO A N 1
ATOM 983 C CA . PRO A 1 137 ? 5.612 -33.490 -12.377 1.00 55.91 137 PRO A CA 1
ATOM 984 C C . PRO A 1 137 ? 4.639 -33.351 -13.548 1.00 55.91 137 PRO A C 1
ATOM 986 O O . PRO A 1 137 ? 3.632 -34.101 -13.572 1.00 55.91 137 PRO A O 1
#

Mean predicted aligned error: 11.06 Å

Radius of gyration: 21.14 Å; Cα contacts (8 Å, |Δi|>4): 148; chains: 1; bounding box: 34×46×75 Å

Sequence (137 aa):
MLGAGALLLVGCGPPDEPEVDAATVWGEQLRVSQAALE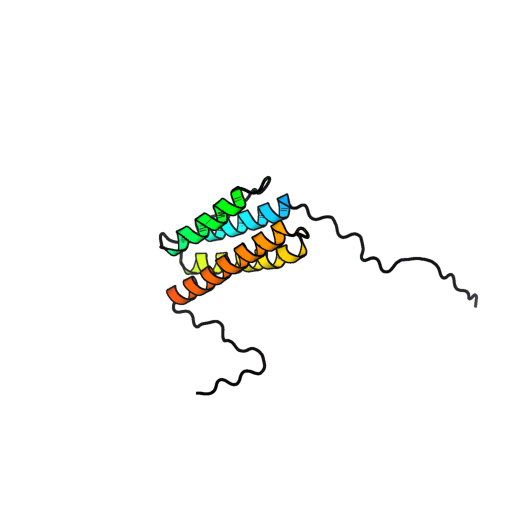AYPPNALRSAADSRVKQLESLAGATGTAPTATPSLEAALNAERRALQAHVAAVGELSDRASRELLATLIAGTAEAVSALRAELDEPPIVDSFPGQRNRP

Organism: NCBI:txid166793

pLDDT: mean 82.14, std 18.37, range [39.5, 98.12]

Secondary structure (DSSP, 8-state):
------------PPP------HHHHHHHHHHHHHHHHHH--SSSTHHHHHHHHHHHHTSTT----PPP----HHHHHHHHHHHHHHHHHHTTT--SHHHHHHHHHHHHHHHHHHHHHHHHTTPPPPP---TT-----

Nearest PDB structures (foldseek):
  2ib0-assembly1_A  TM=6.615E-01  e=1.087E-02  Mycobacterium tuberculosis
  4etr-assembly2_B  TM=6.457E-01  e=7.502E-02  Pseudomonas aeruginosa PAO1
  5k7v-assembly1_B  TM=5.422E-01  e=3.216E+00  synthetic construct
  2crb-assembly1_A  TM=4.828E-01  e=3.569E+00  Mus musculus

Foldseek 3Di:
DDDDDDDDDDDPPDPPDPQDDPLVLLLVLLQLLVQLLLQADPDPLSVLSVVLNVVSVPDPNRHYDYDHDDHDLVSNLVSLVVSLVSLVVCCVNDDDPVSNVSSVVSNVSSVVSNQVSCVVVVHDPDPPDDPPDDDDD

Solvent-accessible surface area (backbone atoms only — not comparable to full-atom values): 8048 Å² total; per-residue (Å²): 144,82,82,86,86,79,87,81,90,79,74,94,60,76,74,85,68,79,82,64,57,64,37,59,57,44,9,51,54,31,17,37,35,42,29,20,44,53,8,38,46,102,53,82,68,42,58,60,40,49,51,53,32,55,60,41,63,71,39,80,74,36,57,56,79,49,72,91,54,77,54,28,68,67,44,19,38,56,27,28,52,51,30,35,52,52,41,59,59,46,58,83,60,45,86,54,69,67,55,44,54,49,40,50,50,50,37,52,57,33,52,50,48,39,52,50,43,30,59,77,66,71,47,78,75,82,76,81,71,54,96,82,67,75,86,73,134